Protein AF-A0AAU5S9U9-F1 (afdb_monomer)

Radius of gyration: 28.94 Å; Cα contacts (8 Å, |Δi|>4): 92; chains: 1; bounding box: 62×20×76 Å

Nearest PDB structures (foldseek):
  8v87-assembly1_S  TM=3.399E-01  e=5.451E+00  Saccharomyces cerevisiae BY4741
  8btr-assembly1_LT  TM=2.930E-01  e=5.103E+00  Giardia lamblia ATCC 50803

Sequence (101 aa):
MRYTYRCDNCRASAPARRDRRESTGDRADHRRRAHHGLAPADRIMPIPGPLAQLARNARASYATQRPAGTRPGPRQMTPAERVATLLLPVLLLVLGILALH

Mean predicted aligned error: 15.35 Å

Solvent-accessible surface area (backbone atoms only — not comparable to full-atom values): 5956 Å² total; per-residue (Å²): 106,32,13,26,24,39,32,63,84,76,73,41,69,54,76,78,28,77,35,65,65,60,23,48,50,54,44,53,53,46,22,45,74,77,45,76,61,46,87,72,66,57,49,76,44,81,41,75,46,71,68,59,47,51,56,48,50,54,50,51,53,52,57,73,67,48,73,79,82,70,77,79,68,88,75,78,71,51,74,68,55,56,50,52,66,63,45,52,62,54,51,52,50,53,52,54,57,60,74,72,112

Foldseek 3Di:
DWKKKAAPVVRDIDDIGPDPVVRVVVVQVCCCVPVVRDDHPMDMDDDDDPVVVVVVVVVVVVVVVPPPDPPPDPPPDDPVNVVCVVVVVVVVVVVVVVVVD

Secondary structure (DSSP, 8-state):
-EEEEEETTTTEEPPPBSSHHHHHHHHHHHHHHHSTT---SEEEEEE--HHHHHHHHHHHHHHHHS------------HHHHHHHHHHHHHHHHHHHHTT-

Structure (mmCIF, N/CA/C/O backbone):
data_AF-A0AAU5S9U9-F1
#
_entry.id   AF-A0AAU5S9U9-F1
#
loop_
_atom_site.group_PDB
_atom_site.id
_atom_site.type_symbol
_atom_site.label_atom_id
_atom_site.label_alt_id
_atom_site.label_comp_id
_atom_site.label_asym_id
_atom_site.label_entity_id
_atom_site.label_seq_id
_atom_site.pdbx_PDB_ins_code
_atom_site.Cartn_x
_atom_site.Cartn_y
_atom_site.Cartn_z
_atom_site.occupancy
_atom_site.B_iso_or_equiv
_atom_site.auth_seq_id
_atom_site.auth_comp_id
_atom_site.auth_asym_id
_atom_site.auth_atom_id
_atom_site.pdbx_PDB_model_num
ATOM 1 N N . MET A 1 1 ? 5.101 5.139 12.332 1.00 89.50 1 MET A N 1
ATOM 2 C CA . MET A 1 1 ? 4.165 4.479 11.391 1.00 89.50 1 MET A CA 1
ATOM 3 C C . MET A 1 1 ? 5.001 3.716 10.382 1.00 89.50 1 MET A C 1
ATOM 5 O O . MET A 1 1 ? 5.892 4.341 9.833 1.00 89.50 1 MET A O 1
ATOM 9 N N . ARG A 1 2 ? 4.782 2.414 10.172 1.00 96.81 2 ARG A N 1
ATOM 10 C CA . ARG A 1 2 ? 5.595 1.607 9.240 1.00 96.81 2 ARG A CA 1
ATOM 11 C C . ARG A 1 2 ? 4.875 1.440 7.906 1.00 96.81 2 ARG A C 1
ATOM 13 O O . ARG A 1 2 ? 3.684 1.732 7.821 1.00 96.81 2 ARG A O 1
ATOM 20 N N . TYR A 1 3 ? 5.578 0.982 6.878 1.00 98.06 3 TYR A N 1
ATOM 21 C CA . TYR A 1 3 ? 5.012 0.778 5.541 1.00 98.06 3 TYR A CA 1
ATOM 22 C C . TYR A 1 3 ? 5.544 -0.512 4.918 1.00 98.06 3 TYR A C 1
ATOM 24 O O . TYR A 1 3 ? 6.610 -0.985 5.295 1.00 98.06 3 TYR A O 1
ATOM 32 N N . THR A 1 4 ? 4.803 -1.099 3.988 1.00 98.19 4 THR A N 1
ATOM 33 C CA . THR A 1 4 ? 5.259 -2.230 3.167 1.00 98.19 4 THR A CA 1
ATOM 34 C C . THR A 1 4 ? 4.830 -2.021 1.723 1.00 98.19 4 THR A C 1
ATOM 36 O O . THR A 1 4 ? 3.865 -1.309 1.443 1.00 98.19 4 THR A O 1
ATOM 39 N N . TYR A 1 5 ? 5.556 -2.640 0.806 1.00 97.81 5 TYR A N 1
ATOM 40 C CA . TYR A 1 5 ? 5.221 -2.711 -0.605 1.00 97.81 5 TYR A CA 1
ATOM 41 C C . TYR A 1 5 ? 4.599 -4.071 -0.945 1.00 97.81 5 TYR A C 1
ATOM 43 O O . TYR A 1 5 ? 5.072 -5.100 -0.465 1.00 97.81 5 TYR A O 1
ATOM 51 N N . ARG A 1 6 ? 3.582 -4.079 -1.815 1.00 98.19 6 ARG A N 1
ATOM 52 C CA . ARG A 1 6 ? 2.982 -5.293 -2.380 1.00 98.19 6 ARG A CA 1
ATOM 53 C C . ARG A 1 6 ? 2.691 -5.129 -3.869 1.00 98.19 6 ARG A C 1
ATOM 55 O O . ARG A 1 6 ? 2.090 -4.132 -4.264 1.00 98.19 6 ARG A O 1
ATOM 62 N N . CYS A 1 7 ? 3.046 -6.140 -4.656 1.00 98.19 7 CYS A N 1
ATOM 63 C CA . CYS A 1 7 ? 2.659 -6.296 -6.055 1.00 98.19 7 CYS A CA 1
ATOM 64 C C . CYS A 1 7 ? 1.638 -7.427 -6.174 1.00 98.19 7 CYS A C 1
ATOM 66 O O . CYS A 1 7 ? 1.95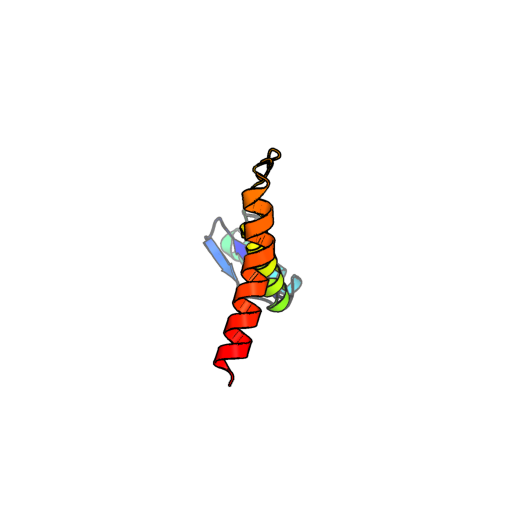3 -8.570 -5.837 1.00 98.19 7 CYS A O 1
ATOM 68 N N . ASP A 1 8 ? 0.434 -7.138 -6.663 1.00 97.62 8 ASP A N 1
ATOM 69 C CA . ASP A 1 8 ? -0.590 -8.171 -6.815 1.00 97.62 8 ASP A CA 1
ATOM 70 C C . ASP A 1 8 ? -0.318 -9.064 -8.031 1.00 97.62 8 ASP A C 1
ATOM 72 O O . ASP A 1 8 ? -0.475 -10.279 -7.919 1.00 97.62 8 ASP A O 1
ATOM 76 N N . ASN A 1 9 ? 0.190 -8.504 -9.138 1.00 96.94 9 ASN A N 1
ATOM 77 C CA . ASN A 1 9 ? 0.571 -9.278 -10.329 1.00 96.94 9 ASN A CA 1
ATOM 78 C C . ASN A 1 9 ? 1.605 -10.366 -10.001 1.00 96.94 9 ASN A C 1
ATOM 80 O O . ASN A 1 9 ? 1.464 -11.502 -10.441 1.00 96.94 9 ASN A O 1
ATOM 84 N N . CYS A 1 10 ? 2.629 -10.031 -9.209 1.00 96.94 10 CYS A N 1
ATOM 85 C CA . CYS A 1 10 ? 3.673 -10.977 -8.801 1.00 96.94 10 CYS A CA 1
ATOM 86 C C . CYS A 1 10 ? 3.335 -11.755 -7.525 1.00 96.94 10 CYS A C 1
ATOM 88 O O . CYS A 1 10 ? 4.110 -12.620 -7.130 1.00 96.94 10 CYS A O 1
ATOM 90 N N . ARG A 1 11 ? 2.243 -11.406 -6.830 1.00 97.06 11 ARG A N 1
ATOM 91 C CA . ARG A 1 11 ? 1.937 -11.877 -5.465 1.00 97.06 11 ARG A CA 1
ATOM 92 C C . ARG A 1 11 ? 3.123 -11.720 -4.495 1.00 97.06 11 ARG A C 1
ATOM 94 O O . ARG A 1 11 ? 3.282 -12.501 -3.562 1.00 97.06 11 ARG A O 1
ATOM 101 N N . ALA A 1 12 ? 3.940 -10.687 -4.702 1.00 95.44 12 ALA A N 1
ATOM 102 C CA . ALA A 1 12 ? 5.163 -10.430 -3.947 1.00 95.44 12 ALA A CA 1
ATOM 103 C C . ALA A 1 12 ? 4.955 -9.297 -2.933 1.00 95.44 12 ALA A C 1
ATOM 105 O O . ALA A 1 12 ? 4.236 -8.334 -3.210 1.00 95.44 12 ALA A O 1
ATOM 106 N N . SER A 1 13 ? 5.593 -9.400 -1.764 1.00 96.81 13 SER A N 1
ATOM 107 C CA . SER A 1 13 ? 5.582 -8.355 -0.730 1.00 96.81 13 SER A CA 1
ATOM 108 C C . SER A 1 13 ? 6.991 -8.093 -0.206 1.00 96.81 13 SER A C 1
ATOM 110 O O . SER A 1 13 ? 7.773 -9.027 -0.043 1.00 96.81 13 SER A O 1
ATOM 112 N N . ALA A 1 14 ? 7.305 -6.831 0.080 1.00 96.75 14 ALA A N 1
ATOM 113 C CA . ALA A 1 14 ? 8.563 -6.450 0.711 1.00 96.75 14 ALA A CA 1
ATOM 114 C C . ALA A 1 14 ? 8.450 -6.469 2.248 1.00 96.75 14 ALA A C 1
ATOM 116 O O . ALA A 1 14 ? 7.357 -6.270 2.796 1.00 96.75 14 ALA A O 1
ATOM 117 N N . PRO A 1 15 ? 9.572 -6.633 2.971 1.00 97.44 15 PRO A N 1
ATOM 118 C CA . PRO A 1 15 ? 9.607 -6.441 4.415 1.00 97.44 15 PRO A CA 1
ATOM 119 C C . PRO A 1 15 ? 9.091 -5.061 4.840 1.00 97.44 15 PRO A C 1
ATOM 121 O O . PRO A 1 15 ? 9.130 -4.085 4.093 1.00 97.44 15 PRO A O 1
ATOM 124 N N . ALA A 1 16 ? 8.627 -4.963 6.083 1.00 97.44 16 ALA A N 1
ATOM 125 C CA . ALA A 1 16 ? 8.132 -3.711 6.635 1.00 97.44 16 ALA A CA 1
ATOM 126 C C . ALA A 1 16 ? 9.265 -2.688 6.845 1.00 97.44 16 ALA A C 1
ATOM 128 O O . ALA A 1 16 ? 10.214 -2.934 7.594 1.00 97.44 16 ALA A O 1
ATOM 129 N N . ARG A 1 17 ? 9.107 -1.500 6.272 1.00 97.81 17 ARG A N 1
ATOM 130 C CA . ARG A 1 17 ? 10.030 -0.365 6.350 1.00 97.81 17 ARG A CA 1
ATOM 131 C C . ARG A 1 17 ? 9.635 0.647 7.414 1.00 97.81 17 ARG A C 1
ATOM 133 O O . ARG A 1 17 ? 8.502 0.639 7.912 1.00 97.81 17 ARG A O 1
ATOM 140 N N . ARG A 1 18 ? 10.588 1.497 7.793 1.00 96.75 18 ARG A N 1
ATOM 141 C CA . ARG A 1 18 ? 10.391 2.518 8.832 1.00 96.75 18 ARG A CA 1
ATOM 142 C C . ARG A 1 18 ? 9.506 3.650 8.343 1.00 96.75 18 ARG A C 1
ATOM 144 O O . ARG A 1 18 ? 8.734 4.189 9.128 1.00 96.75 18 ARG A O 1
ATOM 151 N N . ASP A 1 19 ? 9.567 3.945 7.051 1.00 96.38 19 ASP A N 1
ATOM 152 C CA . ASP A 1 19 ? 8.796 5.007 6.426 1.00 96.38 19 ASP A CA 1
ATOM 153 C C . ASP A 1 19 ? 8.367 4.664 4.985 1.00 96.38 19 ASP A C 1
ATOM 155 O O . ASP A 1 19 ? 8.677 3.609 4.417 1.00 96.38 19 ASP A O 1
ATOM 159 N N . ARG A 1 20 ? 7.580 5.574 4.402 1.00 97.81 20 ARG A N 1
ATOM 160 C CA . ARG A 1 20 ? 7.019 5.435 3.055 1.00 97.81 20 ARG A CA 1
ATOM 161 C C . ARG A 1 20 ? 8.077 5.595 1.962 1.00 97.81 20 ARG A C 1
ATOM 163 O O . ARG A 1 20 ? 7.891 5.051 0.872 1.00 97.81 20 ARG A O 1
ATOM 170 N N . ARG A 1 21 ? 9.161 6.334 2.222 1.00 98.31 21 ARG A N 1
ATOM 171 C CA . ARG A 1 21 ? 10.240 6.571 1.254 1.00 98.31 21 ARG A CA 1
ATOM 172 C C . ARG A 1 21 ? 11.005 5.275 1.016 1.00 98.31 21 ARG A C 1
ATOM 174 O O . ARG A 1 21 ? 11.124 4.872 -0.136 1.00 98.31 21 ARG A O 1
ATOM 181 N N . GLU A 1 22 ? 11.407 4.581 2.078 1.00 98.25 22 GLU A N 1
ATOM 182 C CA . GLU A 1 22 ? 12.045 3.259 1.992 1.00 98.25 22 GLU A CA 1
ATOM 183 C C . GLU A 1 22 ? 11.160 2.264 1.206 1.00 98.25 22 GLU A C 1
ATOM 185 O O . GLU A 1 22 ? 11.624 1.640 0.255 1.00 98.25 22 GLU A O 1
ATOM 190 N N . SER A 1 23 ? 9.851 2.192 1.500 1.00 98.25 23 SER A N 1
ATOM 191 C CA . SER A 1 23 ? 8.919 1.317 0.750 1.00 98.25 23 SER A CA 1
ATOM 192 C C . SER A 1 23 ? 8.742 1.724 -0.720 1.00 98.25 23 SER A C 1
ATOM 194 O O . SER A 1 23 ? 8.432 0.897 -1.576 1.00 98.25 23 SER A O 1
ATOM 196 N N . THR A 1 24 ? 8.909 3.012 -1.032 1.00 98.38 24 THR A N 1
ATOM 197 C CA . THR A 1 24 ? 8.886 3.507 -2.416 1.00 98.38 24 THR A CA 1
ATOM 198 C C . THR A 1 24 ? 10.140 3.082 -3.171 1.00 98.38 24 THR A C 1
ATOM 200 O O . THR A 1 24 ? 10.031 2.741 -4.348 1.00 98.38 24 THR A O 1
ATOM 203 N N . GLY A 1 25 ? 11.289 3.047 -2.490 1.00 98.25 25 GLY A N 1
ATOM 204 C CA . GLY A 1 25 ? 12.526 2.465 -3.006 1.00 98.25 25 GLY A CA 1
ATOM 205 C C . GLY A 1 25 ? 12.339 0.997 -3.378 1.00 98.25 25 GLY A C 1
ATOM 206 O O . GLY A 1 25 ? 12.535 0.645 -4.537 1.00 98.25 25 GLY A O 1
ATOM 207 N N . ASP A 1 26 ? 11.825 0.175 -2.454 1.00 98.00 26 ASP A N 1
ATOM 208 C CA . ASP A 1 26 ? 11.542 -1.248 -2.714 1.00 98.00 26 ASP A CA 1
ATOM 209 C C . ASP A 1 26 ? 10.637 -1.452 -3.937 1.00 98.00 26 ASP A C 1
ATOM 211 O O . ASP A 1 26 ? 10.892 -2.315 -4.778 1.00 98.00 26 ASP A O 1
ATOM 215 N N . ARG A 1 27 ? 9.586 -0.629 -4.065 1.00 98.12 27 ARG A N 1
ATOM 216 C CA . ARG A 1 27 ? 8.685 -0.653 -5.222 1.00 98.12 27 ARG A CA 1
ATOM 217 C C . ARG A 1 27 ? 9.412 -0.323 -6.518 1.00 98.12 27 ARG A C 1
ATOM 219 O O . ARG A 1 27 ? 9.222 -1.012 -7.516 1.00 98.12 27 ARG A O 1
ATOM 226 N N . ALA A 1 28 ? 10.185 0.761 -6.532 1.00 98.12 28 ALA A N 1
ATOM 227 C CA . ALA A 1 28 ? 10.904 1.188 -7.726 1.00 98.12 28 ALA A CA 1
ATOM 228 C C . ALA A 1 28 ? 11.898 0.106 -8.163 1.00 98.12 28 ALA A C 1
ATOM 230 O O . ALA A 1 28 ? 11.975 -0.233 -9.341 1.00 98.12 28 ALA A O 1
ATOM 231 N N . ASP A 1 29 ? 12.607 -0.468 -7.201 1.00 98.19 29 ASP A N 1
ATOM 232 C CA . ASP A 1 29 ? 13.543 -1.561 -7.397 1.00 98.19 29 ASP A CA 1
ATOM 233 C C . ASP A 1 29 ? 12.867 -2.817 -7.959 1.00 98.19 29 ASP A C 1
ATOM 235 O O . ASP A 1 29 ? 13.350 -3.391 -8.937 1.00 98.19 29 ASP A O 1
ATOM 239 N N . HIS A 1 30 ? 11.723 -3.219 -7.394 1.00 97.94 30 HIS A N 1
ATOM 240 C CA . HIS A 1 30 ? 10.924 -4.332 -7.912 1.00 97.94 30 HIS A CA 1
ATOM 241 C C . HIS A 1 30 ? 10.459 -4.070 -9.342 1.00 97.94 30 HIS A C 1
ATOM 243 O O . HIS A 1 30 ? 10.666 -4.911 -10.210 1.00 97.94 30 HIS A O 1
ATOM 249 N N . ARG A 1 31 ? 9.888 -2.894 -9.626 1.00 97.81 31 ARG A N 1
ATOM 250 C CA . ARG A 1 31 ? 9.418 -2.545 -10.975 1.00 97.81 31 ARG A CA 1
ATOM 251 C C . ARG A 1 31 ? 10.537 -2.599 -12.003 1.00 97.81 31 ARG A C 1
ATOM 253 O O . ARG A 1 31 ? 10.329 -3.147 -13.079 1.00 97.81 31 ARG A O 1
ATOM 260 N N . ARG A 1 32 ? 11.725 -2.081 -11.680 1.00 98.31 32 ARG A N 1
ATOM 261 C CA . ARG A 1 32 ? 12.879 -2.150 -12.589 1.00 98.31 32 ARG A CA 1
ATOM 262 C C . ARG A 1 32 ? 13.279 -3.595 -12.891 1.00 98.31 32 ARG A C 1
ATOM 264 O O . ARG A 1 32 ? 13.520 -3.908 -14.049 1.00 98.31 32 ARG A O 1
ATOM 271 N N . ARG A 1 33 ? 13.305 -4.468 -11.878 1.00 97.75 33 ARG A N 1
ATOM 272 C CA . ARG A 1 33 ? 13.756 -5.863 -12.022 1.00 97.75 33 ARG A CA 1
ATOM 273 C C . ARG A 1 33 ? 12.708 -6.803 -12.625 1.00 97.75 33 ARG A C 1
ATOM 275 O O . ARG A 1 33 ? 13.059 -7.636 -13.446 1.00 97.75 33 ARG A O 1
ATOM 282 N N . ALA A 1 34 ? 11.448 -6.683 -12.214 1.00 97.38 34 ALA A N 1
ATOM 283 C CA . ALA A 1 34 ? 10.381 -7.629 -12.554 1.00 97.38 34 ALA A CA 1
ATOM 284 C C . ALA A 1 34 ? 9.432 -7.130 -13.654 1.00 97.38 34 ALA A C 1
ATOM 286 O O . ALA A 1 34 ? 8.719 -7.928 -14.255 1.00 97.38 34 ALA A O 1
ATOM 287 N N . HIS A 1 35 ? 9.392 -5.819 -13.905 1.00 97.25 35 HIS A N 1
ATOM 288 C CA . HIS A 1 35 ? 8.451 -5.199 -14.845 1.00 97.25 35 HIS A CA 1
ATOM 289 C C . HIS A 1 35 ? 9.127 -4.232 -15.821 1.00 97.25 35 HIS A C 1
ATOM 291 O O . HIS A 1 35 ? 8.437 -3.442 -16.458 1.00 97.25 35 HIS A O 1
ATOM 297 N N . HIS A 1 36 ? 10.461 -4.246 -15.921 1.00 96.94 36 HIS A N 1
ATOM 298 C CA . HIS A 1 36 ? 11.229 -3.355 -16.801 1.00 96.94 36 HIS A CA 1
ATOM 299 C C . HIS A 1 36 ? 10.875 -1.864 -16.626 1.00 96.94 36 HIS A C 1
ATOM 301 O O . HIS A 1 36 ? 10.847 -1.089 -17.575 1.00 96.94 36 HIS A O 1
ATOM 307 N N . GLY A 1 37 ? 10.570 -1.462 -15.388 1.00 95.88 37 GLY A N 1
ATOM 308 C CA . GLY A 1 37 ? 10.193 -0.093 -15.028 1.00 95.88 37 GLY A CA 1
ATOM 309 C C . GLY A 1 37 ? 8.706 0.236 -15.190 1.00 95.88 37 GLY A C 1
ATOM 310 O O . GLY A 1 37 ? 8.279 1.301 -14.744 1.00 95.88 37 GLY A O 1
ATOM 311 N N . LEU A 1 38 ? 7.902 -0.669 -15.751 1.00 96.38 38 LEU A N 1
ATOM 312 C CA . LEU A 1 38 ? 6.461 -0.480 -15.900 1.00 96.38 38 LEU A CA 1
ATOM 313 C C . LEU A 1 38 ? 5.740 -0.511 -14.544 1.00 96.38 38 LEU A C 1
ATOM 315 O O . LEU A 1 38 ? 6.240 -1.047 -13.551 1.00 96.38 38 LEU A O 1
ATOM 319 N N . ALA A 1 39 ? 4.550 0.089 -14.504 1.00 94.75 39 ALA A N 1
ATOM 320 C CA . ALA A 1 39 ? 3.707 0.157 -13.315 1.00 94.75 39 ALA A CA 1
ATOM 321 C C . ALA A 1 39 ? 2.642 -0.960 -13.334 1.00 94.75 39 ALA A C 1
ATOM 323 O O . ALA A 1 39 ? 1.618 -0.800 -13.998 1.00 94.75 39 ALA A O 1
ATOM 324 N N . PRO A 1 40 ? 2.852 -2.084 -12.622 1.00 95.06 40 PRO A N 1
ATOM 325 C CA . PRO A 1 40 ? 1.830 -3.117 -12.443 1.00 95.06 40 PRO A CA 1
ATOM 326 C C . PRO A 1 40 ? 0.776 -2.681 -11.409 1.00 95.06 40 PRO A C 1
ATOM 328 O O . PRO A 1 40 ? 0.897 -1.619 -10.788 1.00 95.06 40 PRO A O 1
ATOM 331 N N . ALA A 1 41 ? -0.213 -3.544 -11.142 1.00 97.00 41 ALA A N 1
ATOM 332 C CA . ALA A 1 41 ? -1.096 -3.386 -9.988 1.00 97.00 41 ALA A CA 1
ATOM 333 C C . ALA A 1 41 ? -0.304 -3.625 -8.691 1.00 97.00 41 ALA A C 1
ATOM 335 O O . ALA A 1 41 ? -0.160 -4.746 -8.194 1.00 97.00 41 ALA A O 1
ATOM 336 N N . ASP A 1 42 ? 0.268 -2.550 -8.161 1.00 97.31 42 ASP A N 1
ATOM 337 C CA . ASP A 1 42 ? 1.037 -2.557 -6.930 1.00 97.31 42 ASP A CA 1
ATOM 338 C C . ASP A 1 42 ? 0.681 -1.378 -6.018 1.00 97.31 42 ASP A C 1
ATOM 340 O O . ASP A 1 42 ? 0.109 -0.369 -6.437 1.00 97.31 42 ASP A O 1
ATOM 344 N N . ARG A 1 43 ? 0.975 -1.525 -4.726 1.00 98.06 43 ARG A N 1
ATOM 345 C CA . ARG A 1 43 ? 0.643 -0.520 -3.714 1.00 98.06 43 ARG A CA 1
ATOM 346 C C . ARG A 1 43 ? 1.648 -0.500 -2.578 1.00 98.06 43 ARG A C 1
ATOM 348 O O . ARG A 1 43 ? 2.268 -1.505 -2.237 1.00 98.06 43 ARG A O 1
ATOM 355 N N . ILE A 1 44 ? 1.757 0.668 -1.956 1.00 98.00 44 ILE A N 1
ATOM 356 C CA . ILE A 1 44 ? 2.425 0.835 -0.668 1.00 98.00 44 ILE A CA 1
ATOM 357 C C . ILE A 1 44 ? 1.337 0.896 0.394 1.00 98.00 44 ILE A C 1
ATOM 359 O O . ILE A 1 44 ? 0.449 1.745 0.324 1.00 98.00 44 ILE A O 1
ATOM 363 N N . MET A 1 45 ? 1.405 -0.007 1.362 1.00 97.69 45 MET A N 1
ATOM 364 C CA . MET A 1 45 ? 0.420 -0.137 2.422 1.00 97.69 45 MET A CA 1
ATOM 365 C C . MET A 1 45 ? 0.986 0.390 3.744 1.00 97.69 45 MET A C 1
ATOM 367 O O . MET A 1 45 ? 2.094 0.006 4.130 1.00 97.69 45 MET A O 1
ATOM 371 N N . PRO A 1 46 ? 0.247 1.251 4.462 1.00 96.19 46 PRO A N 1
ATOM 372 C CA . PRO A 1 46 ? 0.585 1.599 5.832 1.00 96.19 46 PRO A CA 1
ATOM 373 C C . PRO A 1 46 ? 0.447 0.373 6.742 1.00 96.19 46 PRO A C 1
ATOM 375 O O . PRO A 1 46 ? -0.564 -0.323 6.702 1.00 96.19 46 PRO A O 1
ATOM 378 N N . ILE A 1 47 ? 1.442 0.150 7.600 1.00 95.75 47 ILE A N 1
ATOM 379 C CA . ILE A 1 47 ? 1.405 -0.813 8.701 1.00 95.75 47 ILE A CA 1
ATOM 380 C C . ILE A 1 47 ? 1.155 -0.026 9.988 1.00 95.75 47 ILE A C 1
ATOM 382 O O . ILE A 1 47 ? 2.037 0.706 10.464 1.00 95.75 47 ILE A O 1
ATOM 386 N N . PRO A 1 48 ? -0.053 -0.136 10.549 1.00 91.75 48 PRO A N 1
ATOM 387 C CA . PRO A 1 48 ? -0.421 0.595 11.744 1.00 91.75 48 PRO A CA 1
ATOM 388 C C . PRO A 1 48 ? 0.399 0.169 12.956 1.00 91.75 48 PRO A C 1
ATOM 390 O O . PRO A 1 48 ? 0.716 -1.005 13.126 1.00 91.75 48 PRO A O 1
ATOM 39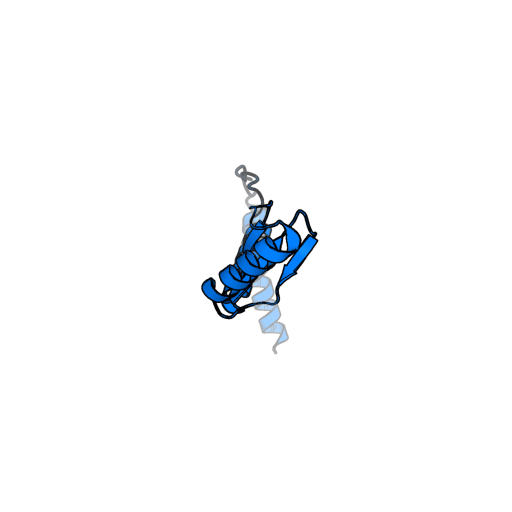3 N N . GLY A 1 49 ? 0.699 1.129 13.829 1.00 90.94 49 GLY A N 1
ATOM 394 C CA . GLY A 1 49 ? 1.313 0.824 15.119 1.00 90.94 49 GLY A CA 1
ATOM 395 C C . GLY A 1 49 ? 0.350 0.102 16.077 1.00 90.94 49 GLY A C 1
ATOM 396 O O . GLY A 1 49 ? -0.862 0.090 15.832 1.00 90.94 49 GLY A O 1
ATOM 397 N N . PRO A 1 50 ? 0.863 -0.426 17.203 1.00 90.31 50 PRO A N 1
ATOM 398 C CA . PRO A 1 50 ? 0.069 -1.168 18.186 1.00 90.31 50 PRO A CA 1
ATOM 399 C C . PRO A 1 50 ? -1.160 -0.400 18.688 1.00 90.31 5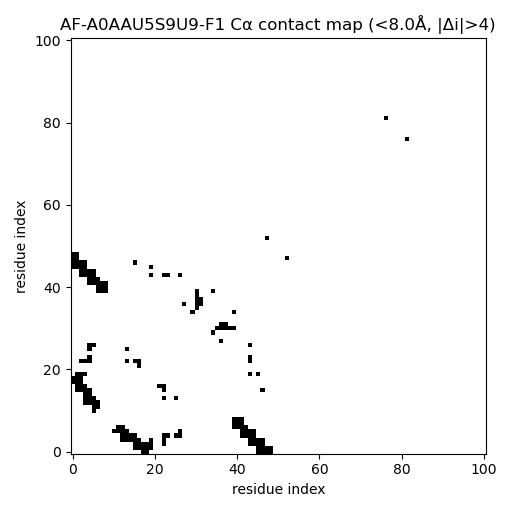0 PRO A C 1
ATOM 401 O O . PRO A 1 50 ? -2.268 -0.926 18.659 1.00 90.31 50 PRO A O 1
ATOM 404 N N . LEU A 1 51 ? -1.003 0.881 19.040 1.00 89.62 51 LEU A N 1
ATOM 405 C CA . LEU A 1 51 ? -2.117 1.719 19.507 1.00 89.62 51 LEU A CA 1
ATOM 406 C C . LEU A 1 51 ? -3.199 1.910 18.435 1.00 89.62 51 LEU A C 1
ATOM 408 O O . LEU A 1 51 ? -4.391 1.824 18.717 1.00 89.62 51 LEU A O 1
ATOM 412 N N . ALA A 1 52 ? -2.793 2.116 17.180 1.00 88.31 52 ALA A N 1
ATOM 413 C CA . ALA A 1 52 ? -3.732 2.245 16.070 1.00 88.31 52 ALA A CA 1
ATOM 414 C C . ALA A 1 52 ? -4.456 0.919 15.779 1.00 88.31 52 ALA A C 1
ATOM 416 O O . ALA A 1 52 ? -5.608 0.934 15.349 1.00 88.31 52 ALA A O 1
ATOM 417 N N . GLN A 1 53 ? -3.798 -0.221 16.011 1.00 90.00 53 GLN A N 1
ATOM 418 C CA . GLN A 1 53 ? -4.428 -1.537 15.930 1.00 90.00 53 GLN A CA 1
ATOM 419 C C . GLN A 1 53 ? -5.449 -1.739 17.050 1.00 90.00 53 GLN A C 1
ATOM 421 O O . GLN A 1 53 ? -6.585 -2.103 16.755 1.00 90.00 53 GLN A O 1
ATOM 426 N N . LEU A 1 54 ? -5.096 -1.416 18.296 1.00 90.88 54 LEU A N 1
ATOM 427 C CA . LEU A 1 54 ? -6.017 -1.474 19.434 1.00 90.88 54 LEU A CA 1
ATOM 428 C C . LEU A 1 54 ? -7.256 -0.604 19.199 1.00 90.88 54 LEU A C 1
ATOM 430 O O . LEU A 1 54 ? -8.379 -1.076 19.348 1.00 90.88 54 LEU A O 1
ATOM 434 N N . ALA A 1 55 ? -7.072 0.633 18.734 1.00 89.06 55 ALA A N 1
ATOM 435 C CA . ALA A 1 55 ? -8.182 1.537 18.448 1.00 89.06 55 ALA A CA 1
ATOM 436 C C . ALA A 1 55 ? -9.078 1.056 17.291 1.00 89.06 55 ALA A C 1
ATOM 438 O O . ALA A 1 55 ? -10.267 1.377 17.262 1.00 89.06 55 ALA A O 1
ATOM 439 N N . ARG A 1 56 ? -8.542 0.313 16.311 1.00 88.44 56 ARG A N 1
ATOM 440 C CA . ARG A 1 56 ? -9.367 -0.325 15.270 1.00 88.44 56 ARG A CA 1
ATOM 441 C C . ARG A 1 56 ? -10.150 -1.506 15.824 1.00 88.44 56 ARG A C 1
ATOM 443 O O . ARG A 1 56 ? -11.342 -1.598 15.551 1.00 88.44 56 ARG A O 1
ATOM 450 N N . ASN A 1 57 ? -9.507 -2.348 16.626 1.00 88.81 57 ASN A N 1
ATOM 451 C CA . ASN A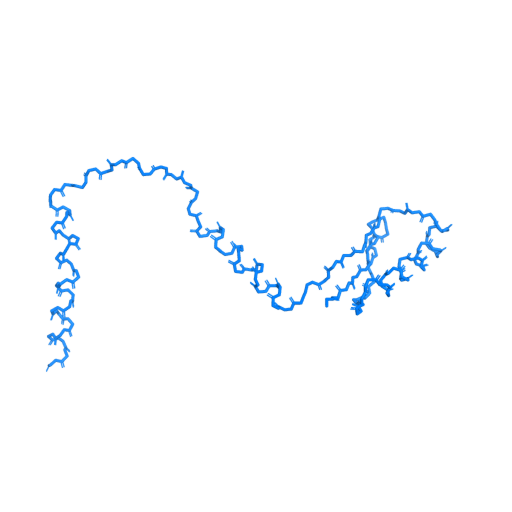 1 57 ? -10.153 -3.499 17.246 1.00 88.81 57 ASN A CA 1
ATOM 452 C C . ASN A 1 57 ? -11.291 -3.046 18.174 1.00 88.81 57 ASN A C 1
ATOM 454 O O . ASN A 1 57 ? -12.405 -3.531 18.044 1.00 88.81 57 ASN A O 1
ATO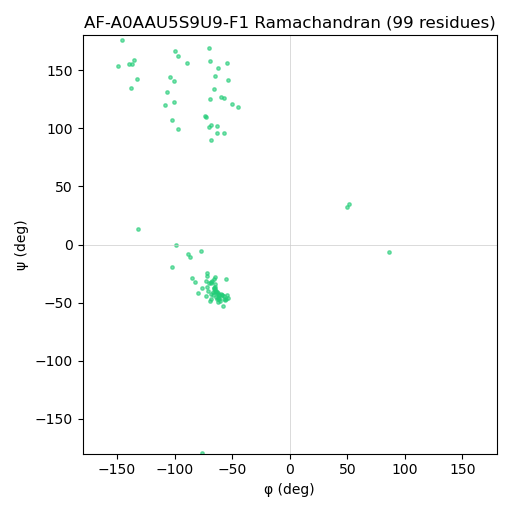M 458 N N . ALA A 1 58 ? -11.054 -2.040 19.022 1.00 88.00 58 ALA A N 1
ATOM 459 C CA . ALA A 1 58 ? -12.078 -1.482 19.905 1.00 88.00 58 ALA A CA 1
ATOM 460 C C . ALA A 1 58 ? -13.282 -0.915 19.132 1.00 88.00 58 ALA A C 1
ATOM 462 O O . ALA A 1 58 ? -14.429 -1.160 19.501 1.00 88.00 58 ALA A O 1
ATOM 463 N N . ARG A 1 59 ? -13.043 -0.199 18.021 1.00 85.69 59 ARG A N 1
ATOM 464 C CA . ARG A 1 59 ? -14.128 0.297 17.155 1.00 85.69 59 ARG A CA 1
ATOM 465 C C . ARG A 1 59 ? -14.910 -0.833 16.495 1.00 85.69 59 ARG A C 1
ATOM 467 O O . ARG A 1 59 ? -16.129 -0.736 16.420 1.00 85.69 59 ARG A O 1
ATOM 474 N N . ALA A 1 60 ? -14.231 -1.879 16.026 1.00 83.62 60 ALA A N 1
ATOM 475 C CA . ALA A 1 60 ? -14.890 -3.046 15.449 1.00 83.62 60 ALA A CA 1
ATOM 476 C C . ALA A 1 60 ? -15.777 -3.742 16.492 1.00 83.62 60 ALA A C 1
ATOM 478 O O . ALA A 1 60 ? -16.949 -3.983 16.217 1.00 83.62 60 ALA A O 1
ATOM 479 N N . SER A 1 61 ? -15.267 -3.945 17.712 1.00 79.94 61 SER A N 1
ATOM 480 C CA . SER A 1 61 ? -16.041 -4.504 18.825 1.00 79.94 61 SER A CA 1
ATOM 481 C C . SER A 1 61 ? -17.265 -3.650 19.161 1.00 79.94 61 SER A C 1
ATOM 483 O O . SER A 1 61 ? -18.364 -4.176 19.320 1.00 79.94 61 SER A O 1
ATOM 485 N N . TYR A 1 62 ? -17.117 -2.323 19.204 1.00 75.00 62 TYR A N 1
ATOM 486 C CA . TYR A 1 62 ? -18.246 -1.424 19.447 1.00 75.00 62 TYR A CA 1
ATOM 487 C C . TYR A 1 62 ? -19.276 -1.449 18.305 1.00 75.00 62 TYR A C 1
ATOM 489 O O . TYR A 1 62 ? -20.478 -1.403 18.550 1.00 75.00 62 TYR A O 1
ATOM 497 N N . ALA A 1 63 ? -18.829 -1.565 17.052 1.00 72.56 63 ALA A N 1
ATOM 498 C CA . ALA A 1 63 ? -19.721 -1.695 15.902 1.00 72.56 63 ALA A CA 1
ATOM 499 C C . ALA A 1 63 ? -20.510 -3.013 15.931 1.00 72.56 63 ALA A C 1
ATOM 501 O O . ALA A 1 63 ? -21.693 -3.005 15.614 1.00 72.56 63 ALA A O 1
ATOM 502 N N . THR A 1 64 ? -19.897 -4.116 16.375 1.00 69.69 64 THR A N 1
ATOM 503 C CA . THR A 1 64 ? -20.603 -5.395 16.578 1.00 69.69 64 THR A CA 1
ATOM 504 C C . THR A 1 64 ? -21.538 -5.386 17.788 1.00 69.69 64 THR A C 1
ATOM 506 O O . THR A 1 64 ? -22.498 -6.146 17.820 1.00 69.69 64 THR A O 1
ATOM 509 N N . GLN A 1 65 ? -21.281 -4.523 18.777 1.00 60.34 65 GLN A N 1
ATOM 510 C CA . GLN A 1 65 ? -22.121 -4.360 19.969 1.00 60.34 65 GLN A CA 1
ATOM 511 C C . GLN A 1 65 ? -23.264 -3.362 19.776 1.00 60.34 65 GLN A C 1
ATOM 513 O O . GLN A 1 65 ? -24.152 -3.294 20.623 1.00 60.34 65 GLN A O 1
ATOM 518 N N . ARG A 1 66 ? -23.280 -2.591 18.682 1.00 49.94 66 ARG A N 1
ATOM 519 C CA . ARG A 1 66 ? -24.472 -1.838 18.297 1.00 49.94 66 ARG A CA 1
ATOM 520 C C . ARG A 1 66 ? -25.497 -2.832 17.751 1.00 49.94 66 ARG A C 1
ATOM 522 O O . ARG A 1 66 ? -25.277 -3.346 16.654 1.00 49.94 66 ARG A O 1
ATOM 529 N N . PRO A 1 67 ? -26.617 -3.100 18.452 1.00 50.16 67 PRO A N 1
ATOM 530 C CA . PRO A 1 67 ? -27.706 -3.830 17.831 1.00 50.16 67 PRO A CA 1
ATOM 531 C C . PRO A 1 67 ? -28.122 -3.053 16.581 1.00 50.16 67 PRO A C 1
ATOM 533 O O . PRO A 1 67 ? -28.370 -1.844 16.646 1.00 50.16 67 PRO A O 1
ATOM 536 N N . ALA A 1 68 ? -28.145 -3.735 15.433 1.00 51.72 68 ALA A N 1
ATOM 537 C CA . ALA A 1 68 ? -28.803 -3.220 14.243 1.00 51.72 68 ALA A CA 1
ATOM 538 C C . ALA A 1 68 ? -30.204 -2.785 14.678 1.00 51.72 68 ALA A C 1
ATOM 540 O O . ALA A 1 68 ? -30.927 -3.571 15.284 1.00 51.72 68 ALA A O 1
ATOM 541 N N . GLY A 1 69 ? -30.519 -1.505 14.490 1.00 47.97 69 GLY A N 1
ATOM 542 C CA . GLY A 1 69 ? -31.692 -0.881 15.078 1.00 47.97 69 GLY A CA 1
ATOM 543 C C . GLY A 1 69 ? -32.983 -1.589 14.689 1.00 47.97 69 GLY A C 1
ATOM 544 O O . GLY A 1 69 ? -33.599 -1.259 13.681 1.00 47.97 69 GLY A O 1
ATOM 545 N N . THR A 1 70 ? -33.455 -2.488 15.543 1.00 45.03 70 THR A N 1
ATOM 546 C CA . THR A 1 70 ? -34.881 -2.729 15.693 1.00 45.03 70 THR A CA 1
ATOM 547 C C . THR A 1 70 ? -35.403 -1.501 16.422 1.00 45.03 70 THR A C 1
ATOM 549 O O . THR A 1 70 ? -35.065 -1.285 17.585 1.00 45.03 70 THR A O 1
ATOM 552 N N . ARG A 1 71 ? -36.179 -0.647 15.739 1.00 48.34 71 ARG A N 1
ATOM 553 C CA . ARG A 1 71 ? -37.006 0.365 16.415 1.00 48.34 71 ARG A CA 1
ATOM 554 C C . ARG A 1 71 ? -37.696 -0.330 17.596 1.00 48.34 71 ARG A C 1
ATOM 556 O O . ARG A 1 71 ? -38.471 -1.255 17.339 1.00 48.34 71 ARG A O 1
ATOM 563 N N . PRO A 1 72 ? -37.471 0.072 18.857 1.00 45.69 72 PRO A N 1
ATOM 564 C CA . PRO A 1 72 ? -38.369 -0.349 19.905 1.00 45.69 72 PRO A CA 1
ATOM 565 C C . PRO A 1 72 ? -39.671 0.407 19.648 1.00 45.69 72 PRO A C 1
ATOM 567 O O . PRO A 1 72 ? -39.778 1.600 19.924 1.00 45.69 72 PRO A O 1
ATOM 570 N N . GLY A 1 73 ? -40.656 -0.269 19.054 1.00 53.59 73 GLY A N 1
ATOM 571 C CA . GLY A 1 73 ? -42.040 0.157 19.229 1.00 53.59 73 GLY A CA 1
ATOM 572 C C . GLY A 1 73 ? -42.305 0.247 20.736 1.00 53.59 73 GLY A C 1
ATOM 573 O O . GLY A 1 73 ? -41.75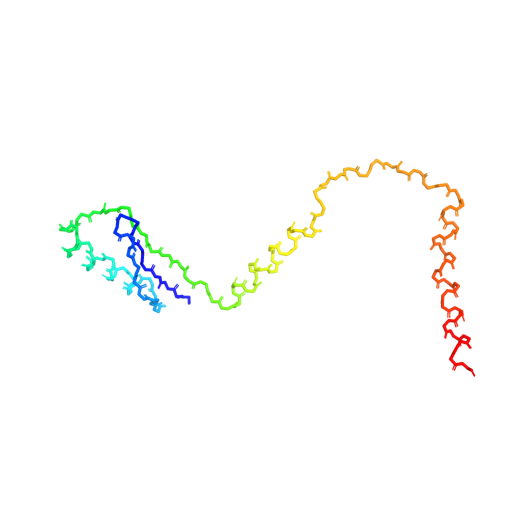5 -0.575 21.478 1.00 53.59 73 GLY A O 1
ATOM 574 N N . PRO A 1 74 ? -43.067 1.240 21.222 1.00 47.62 74 PRO A N 1
ATOM 575 C CA . PRO A 1 74 ? -43.304 1.396 22.648 1.00 47.62 74 PRO A CA 1
ATOM 576 C C . PRO A 1 74 ? -44.063 0.167 23.159 1.00 47.62 74 PRO A C 1
ATOM 578 O O . PRO A 1 74 ? -45.284 0.078 23.049 1.00 47.62 74 PRO A O 1
ATOM 581 N N . ARG A 1 75 ? -43.334 -0.810 23.707 1.00 60.25 75 ARG A N 1
ATOM 582 C CA . ARG A 1 75 ? -43.921 -1.870 24.518 1.00 60.25 75 ARG A CA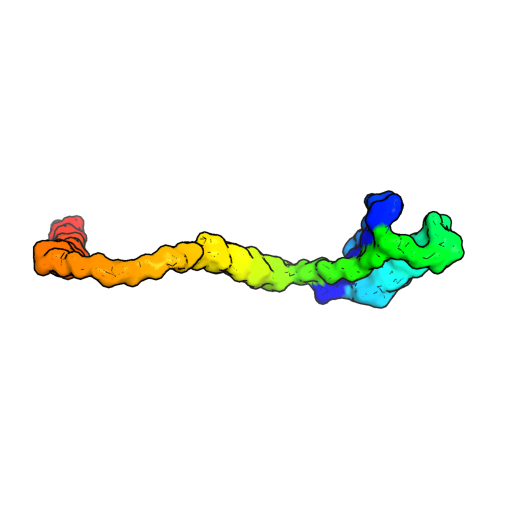 1
ATOM 583 C C . ARG A 1 75 ? -44.389 -1.185 25.790 1.00 60.25 75 ARG A C 1
ATOM 585 O O . ARG A 1 75 ? -43.582 -0.799 26.633 1.00 60.25 75 ARG A O 1
ATOM 592 N N . GLN A 1 76 ? -45.693 -0.955 25.879 1.00 58.31 76 GLN A N 1
ATOM 593 C CA . GLN A 1 76 ? -46.310 -0.492 27.108 1.00 58.31 76 GLN A CA 1
ATOM 594 C C . GLN A 1 76 ? -46.107 -1.591 28.154 1.00 58.31 76 GLN A C 1
ATOM 596 O O . GLN A 1 76 ? -46.769 -2.622 28.101 1.00 58.31 76 GLN A O 1
ATOM 601 N N . MET A 1 77 ? -45.141 -1.397 29.056 1.00 54.09 77 MET A N 1
ATOM 602 C CA . MET A 1 77 ? -44.996 -2.245 30.237 1.00 54.09 77 MET A CA 1
ATOM 603 C C . MET A 1 77 ? -46.276 -2.152 31.053 1.00 54.09 77 MET A C 1
ATOM 605 O O . MET A 1 77 ? -46.716 -1.049 31.402 1.00 54.09 77 MET A O 1
ATOM 609 N N . THR A 1 78 ? -46.844 -3.309 31.362 1.00 63.38 78 THR A N 1
ATOM 610 C CA . THR A 1 78 ? -47.981 -3.407 32.270 1.00 63.38 78 THR A CA 1
ATOM 611 C C . THR A 1 78 ? -47.564 -2.906 33.662 1.00 63.38 78 THR A C 1
ATOM 613 O O . THR A 1 78 ? -46.383 -2.974 34.022 1.00 63.38 78 THR A O 1
ATOM 616 N N . PRO A 1 79 ? -48.489 -2.373 34.481 1.00 58.50 79 PRO A N 1
ATOM 617 C CA . PRO A 1 79 ? -48.153 -1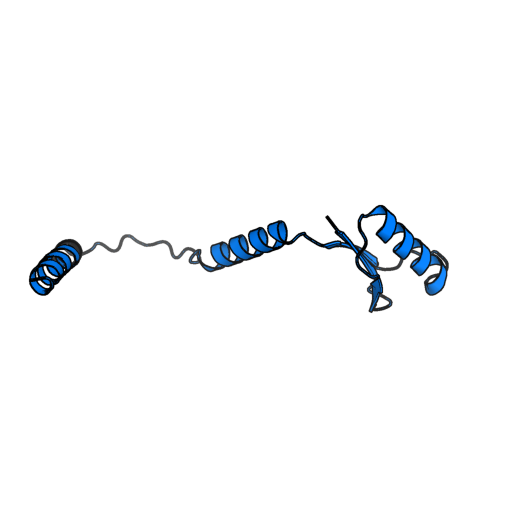.892 35.823 1.00 58.50 79 PRO A CA 1
ATOM 618 C C . PRO A 1 79 ? -47.468 -2.963 36.694 1.00 58.50 79 PRO A C 1
ATOM 620 O O . PRO A 1 79 ? -46.595 -2.624 37.488 1.00 58.50 79 PRO A O 1
ATOM 623 N N . ALA A 1 80 ? -47.768 -4.248 36.480 1.00 56.91 80 ALA A N 1
ATOM 624 C CA . ALA A 1 80 ? -47.108 -5.364 37.158 1.00 56.91 80 ALA A CA 1
ATOM 625 C C . ALA A 1 80 ? -45.609 -5.487 36.812 1.00 56.91 80 ALA A C 1
ATOM 627 O O . ALA A 1 80 ? -44.782 -5.707 37.697 1.00 56.91 80 ALA A O 1
ATOM 628 N N . GLU A 1 81 ? -45.229 -5.277 35.548 1.00 59.28 81 GLU A N 1
ATOM 629 C CA . GLU A 1 81 ? -43.827 -5.355 35.107 1.00 59.28 81 GLU A CA 1
ATOM 630 C C . GLU A 1 81 ? -42.981 -4.196 35.654 1.00 59.28 81 GLU A C 1
ATOM 632 O O . GLU A 1 81 ? -41.804 -4.379 35.979 1.00 59.28 81 GLU A O 1
ATOM 637 N N . ARG A 1 82 ? -43.576 -3.007 35.824 1.00 60.34 82 ARG A N 1
ATOM 638 C CA . ARG A 1 82 ? -42.890 -1.853 36.435 1.00 60.34 82 ARG A CA 1
ATOM 639 C C . ARG A 1 82 ? -42.575 -2.095 37.908 1.00 60.34 82 ARG A C 1
ATOM 641 O O . ARG A 1 82 ? -41.480 -1.770 38.358 1.00 60.34 82 ARG A O 1
ATOM 648 N N . VAL A 1 83 ? -43.513 -2.696 38.638 1.00 60.12 83 VAL A N 1
ATOM 649 C CA . VAL A 1 83 ? -43.334 -3.038 40.055 1.00 60.12 83 VAL A CA 1
ATOM 650 C C . VAL A 1 83 ? -42.260 -4.117 40.214 1.00 60.12 83 VAL A C 1
ATOM 652 O O . VAL A 1 83 ? -41.362 -3.963 41.039 1.00 60.12 83 VAL A O 1
ATOM 655 N N . ALA A 1 84 ? -42.271 -5.152 39.370 1.00 59.28 84 ALA A N 1
ATOM 656 C CA . ALA A 1 84 ? -41.250 -6.200 39.397 1.00 59.28 84 ALA A CA 1
ATOM 657 C C . ALA A 1 84 ? -39.839 -5.661 39.098 1.00 59.28 84 ALA A C 1
ATOM 659 O O . ALA A 1 84 ? -38.887 -6.011 39.793 1.00 59.28 84 ALA A O 1
ATOM 660 N N . THR A 1 85 ? -39.703 -4.761 38.118 1.00 62.97 85 THR A N 1
ATOM 661 C CA . THR A 1 85 ? -38.403 -4.172 37.744 1.00 62.97 85 THR A CA 1
ATOM 662 C C . THR A 1 85 ? -37.809 -3.313 38.867 1.00 62.97 85 THR A C 1
ATOM 664 O O . THR A 1 85 ? -36.593 -3.288 39.044 1.00 62.97 85 THR A O 1
ATOM 667 N N . LEU A 1 86 ? -38.650 -2.628 39.649 1.00 60.59 86 LEU A N 1
ATOM 668 C CA . LEU A 1 86 ? -38.199 -1.788 40.762 1.00 60.59 86 LEU A CA 1
ATOM 669 C C . LEU A 1 86 ? -37.928 -2.582 42.046 1.00 60.59 86 LEU A C 1
ATOM 671 O O . LEU A 1 86 ? -37.029 -2.219 42.801 1.00 60.59 86 LEU A O 1
ATOM 675 N N . LEU A 1 87 ? -38.667 -3.665 42.301 1.00 63.88 87 LEU A N 1
ATOM 676 C CA . LEU A 1 87 ? -38.537 -4.437 43.542 1.00 63.88 87 LEU A CA 1
ATOM 677 C C . LEU A 1 87 ? -37.424 -5.490 43.503 1.00 63.88 87 LEU A C 1
ATOM 679 O O . LEU A 1 87 ? -36.835 -5.777 44.544 1.00 63.88 87 LEU A O 1
ATOM 683 N N . LEU A 1 88 ? -37.090 -6.035 42.329 1.00 65.25 88 LEU A N 1
ATOM 684 C CA . LEU A 1 88 ? -36.031 -7.041 42.190 1.00 65.25 88 LEU A CA 1
ATOM 685 C C . LEU A 1 88 ? -34.655 -6.582 42.726 1.00 65.25 88 LEU A C 1
ATOM 687 O O . LEU A 1 88 ? -34.051 -7.334 43.493 1.00 65.25 88 LEU A O 1
ATOM 691 N N . PRO A 1 89 ? -34.142 -5.373 42.401 1.00 67.06 89 PRO A N 1
ATOM 692 C CA . PRO A 1 89 ? -32.852 -4.931 42.931 1.00 67.06 89 PRO A CA 1
ATOM 693 C C . PRO A 1 89 ? -32.899 -4.657 44.441 1.00 67.06 89 PRO A C 1
ATOM 695 O O . PRO A 1 89 ? -31.914 -4.907 45.130 1.00 67.06 89 PRO A O 1
ATOM 698 N N . VAL A 1 90 ? -34.038 -4.198 44.972 1.00 71.94 90 VAL A N 1
ATOM 699 C CA . VAL A 1 90 ? -34.216 -3.946 46.412 1.00 71.94 90 VAL A CA 1
ATOM 700 C C . VAL A 1 90 ? -34.221 -5.259 47.194 1.00 71.94 90 VAL A C 1
ATOM 702 O O . VAL A 1 90 ? -33.555 -5.367 48.220 1.00 71.94 90 VAL A O 1
ATOM 705 N N . LEU A 1 91 ? -34.908 -6.284 46.685 1.00 70.62 91 LEU A N 1
ATOM 706 C CA . LEU A 1 91 ? -34.943 -7.609 47.302 1.00 70.62 91 LEU A CA 1
ATOM 707 C C . LEU A 1 91 ? -33.552 -8.262 47.330 1.00 70.62 91 LEU A C 1
ATOM 709 O O . LEU A 1 91 ? -33.158 -8.824 48.350 1.00 70.62 91 LEU A O 1
ATOM 713 N N . LEU A 1 92 ? -32.792 -8.150 46.235 1.00 74.38 92 LEU A N 1
ATOM 714 C CA . LEU A 1 92 ? -31.418 -8.659 46.166 1.00 74.38 92 LEU A CA 1
ATOM 715 C C . LEU A 1 92 ? -30.481 -7.928 47.132 1.00 74.38 92 LEU A C 1
ATOM 717 O O . LEU A 1 92 ? -29.635 -8.568 47.753 1.00 74.38 92 LEU A O 1
ATOM 721 N N . LEU A 1 93 ? -30.651 -6.614 47.301 1.00 73.94 93 LEU A N 1
ATOM 722 C CA . LEU A 1 93 ? -29.884 -5.834 48.271 1.00 73.94 93 LEU A CA 1
ATOM 723 C C . LEU A 1 93 ? -30.174 -6.295 49.709 1.00 73.94 93 LEU A C 1
ATOM 725 O O . LEU A 1 93 ? -29.245 -6.530 50.474 1.00 73.94 93 LEU A O 1
ATOM 729 N N . VAL A 1 94 ? -31.451 -6.474 50.066 1.00 68.94 94 VAL A N 1
ATOM 730 C CA . VAL A 1 94 ? -31.856 -6.929 51.407 1.00 68.94 94 VAL A CA 1
ATOM 731 C C . VAL A 1 94 ? -31.341 -8.341 51.693 1.00 68.94 94 VAL A C 1
ATOM 733 O O . VAL A 1 94 ? -30.774 -8.570 52.758 1.00 68.94 94 VAL A O 1
ATOM 736 N N . LEU A 1 95 ? -31.469 -9.272 50.742 1.00 71.38 95 LEU A N 1
ATOM 737 C CA . LEU A 1 95 ? -30.946 -10.636 50.887 1.00 71.38 95 LEU A CA 1
ATOM 738 C C . LEU A 1 95 ? -29.416 -10.664 50.992 1.00 71.38 95 LEU A C 1
ATOM 740 O O . LEU A 1 95 ? -28.877 -11.414 51.801 1.00 71.38 95 LEU A O 1
ATOM 744 N N . GLY A 1 96 ? -28.717 -9.831 50.218 1.00 62.72 96 GLY A N 1
ATOM 745 C CA . GLY A 1 96 ? -27.261 -9.713 50.290 1.00 62.72 96 GLY A CA 1
ATOM 746 C C . GLY A 1 96 ? -26.768 -9.163 51.630 1.00 62.72 96 GLY A C 1
ATOM 747 O O . GLY A 1 96 ? -25.754 -9.627 52.139 1.00 62.72 96 GLY A O 1
ATOM 748 N N . ILE A 1 97 ? -27.499 -8.217 52.227 1.00 66.56 97 ILE A N 1
ATOM 749 C CA . ILE A 1 97 ? -27.183 -7.672 53.556 1.00 66.56 97 ILE A CA 1
ATOM 750 C C . ILE A 1 97 ? -27.454 -8.713 54.653 1.00 66.56 97 ILE A C 1
ATOM 752 O O . ILE A 1 97 ? -26.653 -8.841 55.579 1.00 66.56 97 ILE A O 1
ATOM 756 N N . LEU A 1 98 ? -28.542 -9.483 54.534 1.00 61.41 98 LEU A N 1
ATOM 757 C CA . LEU A 1 98 ? -28.896 -10.528 55.501 1.00 61.41 98 LEU A CA 1
ATOM 758 C C . LEU A 1 98 ? -27.919 -11.712 55.482 1.00 61.41 98 LEU A C 1
ATOM 760 O O . LEU A 1 98 ? -27.672 -12.301 56.522 1.00 61.41 98 LEU A O 1
ATOM 764 N N . ALA A 1 99 ? -27.362 -12.050 54.316 1.00 57.69 99 ALA A N 1
ATOM 765 C CA . ALA A 1 99 ? -26.382 -13.128 54.160 1.00 57.69 99 ALA A CA 1
ATOM 766 C C . ALA A 1 99 ? -24.964 -12.755 54.639 1.00 57.69 99 ALA A C 1
ATOM 768 O O . ALA A 1 99 ? -24.067 -13.596 54.606 1.00 57.69 99 ALA A O 1
ATOM 769 N N . LEU A 1 100 ? -24.748 -11.492 55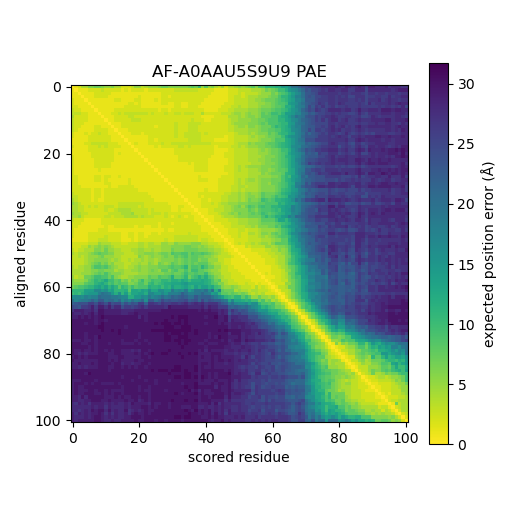.027 1.00 55.94 100 LEU A N 1
ATOM 770 C CA . LEU A 1 100 ? -23.467 -10.980 55.520 1.00 55.94 100 LEU A CA 1
ATOM 771 C C . LEU A 1 100 ? -23.387 -10.915 57.058 1.00 55.94 100 LEU A C 1
ATOM 773 O O . LEU A 1 100 ? -22.367 -10.469 57.581 1.00 55.94 100 LEU A O 1
ATOM 777 N N . HIS A 1 101 ? -24.453 -11.317 57.757 1.00 49.38 101 HIS A N 1
ATOM 778 C CA . HIS A 1 101 ? -24.521 -11.498 59.213 1.00 49.38 101 HIS A CA 1
ATOM 779 C C . HIS A 1 101 ? -24.714 -12.982 59.539 1.00 49.38 101 HIS A C 1
ATOM 781 O O . HIS A 1 101 ? -24.319 -13.375 60.658 1.00 49.38 101 HIS A O 1
#

pLDDT: mean 81.34, std 18.14, range [45.03, 98.38]